Protein AF-A0A7Z9PR05-F1 (afdb_monomer)

Solvent-accessible surface area (backbone atoms only — not comparable to full-atom values): 5126 Å² total; per-residue (Å²): 138,82,63,56,70,57,38,56,67,38,66,83,49,72,49,72,43,71,51,95,94,36,81,75,43,82,42,74,63,71,49,59,52,62,48,65,74,56,41,52,73,76,56,87,84,34,66,59,79,81,46,102,50,80,34,41,35,35,30,55,94,34,38,79,54,38,26,34,68,81,72,60,52,70,46,52,53,90,62,61,39,70,112

Mean predicted aligned error: 4.66 Å

Secondary structure (DSSP, 8-state):
---HHHHHH-TT--EEEEETTEEEEEE-----SEEESSEE-S-TT-GGGTSS---EEEEETTEEEEEETTT--EE-GGG-EE-

Radius of gyration: 14.83 Å; Cα contacts (8 Å, |Δi|>4): 147; chains: 1; bounding box: 36×18×44 Å

Foldseek 3Di:
DCPVVCCLLPVQDWDFDADPNDRPDIDNDFADQKDWQFWDDLPPPFPVVVDPDIFMWGDDRRHDFIATPGPRDTDGSVSTDTD

Sequence (83 aa):
MTELKVVLLAPYATINLIRDFQIEKKIKPQLPDIVEELMLCPNPRCITHSEEVPHKIRTVEGRLPFECYYCEFRYSHDQVKFL

Nearest PDB structures (foldseek):
  2be7-assembly1_D-2  TM=6.401E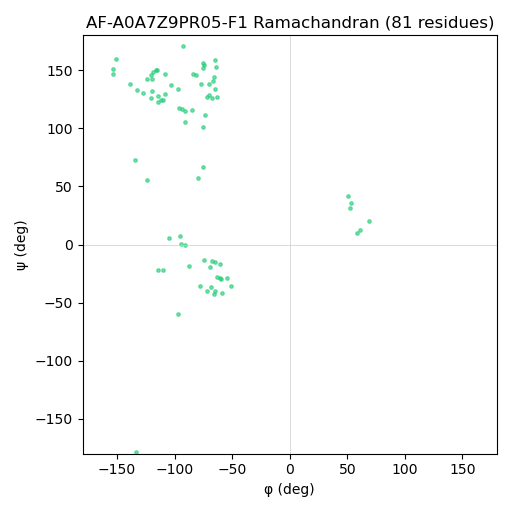-01  e=4.661E-06  Moritella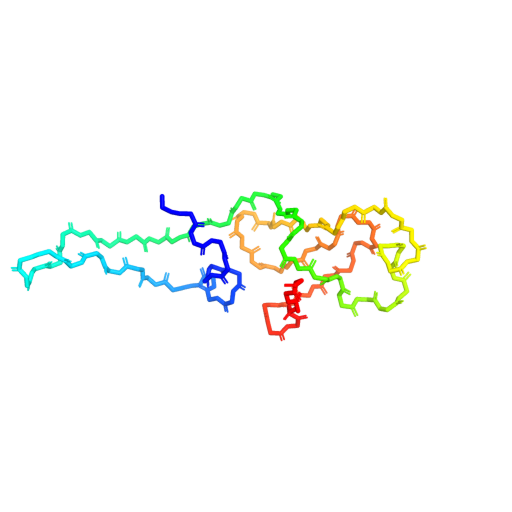 profunda
  6kj8-assembly1_D-2  TM=6.284E-01  e=3.630E-06  Escherichia coli K-12
  6kja-assembly1_D-2  TM=6.207E-01  e=4.661E-06  Escherichia coli K-12
  6kja-assembly1_B  TM=5.783E-01  e=3.410E-06  Escherichia coli K-12
  2qgf-assembly1_D  TM=6.354E-01  e=1.626E-05  Escherichia coli

pLDDT: mean 87.64, std 9.0, range [47.44, 97.0]

Structure (mmCIF, N/CA/C/O backbone):
data_AF-A0A7Z9PR05-F1
#
_entry.id   AF-A0A7Z9PR05-F1
#
loop_
_atom_site.group_PDB
_atom_site.id
_atom_site.type_symbol
_atom_site.label_atom_id
_atom_site.label_alt_id
_atom_site.label_comp_id
_atom_site.label_asym_id
_atom_site.label_entity_id
_atom_site.label_seq_id
_atom_site.pdbx_PDB_ins_code
_atom_site.Cartn_x
_atom_site.Cartn_y
_atom_site.Cartn_z
_atom_site.occupancy
_atom_site.B_iso_or_equiv
_atom_site.auth_seq_id
_atom_site.auth_comp_id
_atom_site.auth_asym_id
_atom_site.auth_atom_id
_atom_site.pdbx_PDB_model_num
ATOM 1 N N . MET A 1 1 ? -15.582 -4.148 5.089 1.00 47.44 1 MET A N 1
ATOM 2 C CA . MET A 1 1 ? -15.367 -2.693 5.216 1.00 47.44 1 MET A CA 1
ATOM 3 C C . MET A 1 1 ? -13.910 -2.455 4.879 1.00 47.44 1 MET A C 1
ATOM 5 O O . MET A 1 1 ? -13.037 -2.868 5.631 1.00 47.44 1 MET A O 1
ATOM 9 N N . THR A 1 2 ? -13.680 -1.982 3.662 1.00 54.81 2 THR A N 1
ATOM 10 C CA . THR A 1 2 ? -12.450 -2.168 2.878 1.00 54.81 2 THR A CA 1
ATOM 11 C C . THR A 1 2 ? -11.915 -0.786 2.506 1.00 54.81 2 THR A C 1
ATOM 13 O O . THR A 1 2 ? -11.778 -0.442 1.339 1.00 54.81 2 THR A O 1
ATOM 16 N N . GLU A 1 3 ? -11.691 0.075 3.498 1.00 71.69 3 GLU A N 1
ATOM 17 C CA . GLU A 1 3 ? -11.249 1.457 3.265 1.00 71.69 3 GLU A CA 1
ATOM 18 C C . GLU A 1 3 ? -9.740 1.514 2.986 1.00 71.69 3 GLU A C 1
ATOM 20 O O . GLU A 1 3 ? -8.994 2.196 3.684 1.00 71.69 3 GLU A O 1
ATOM 25 N N . LEU A 1 4 ? -9.276 0.785 1.960 1.00 76.25 4 LEU A N 1
ATOM 26 C CA . LEU A 1 4 ? -7.854 0.645 1.613 1.00 76.25 4 LEU A CA 1
ATOM 27 C C . LEU A 1 4 ? -7.139 1.997 1.502 1.00 76.25 4 LEU A C 1
ATOM 29 O O . LEU A 1 4 ? -5.991 2.101 1.917 1.00 76.25 4 LEU A O 1
ATOM 33 N N . LYS A 1 5 ? -7.816 3.042 1.008 1.00 80.00 5 LYS A N 1
ATOM 34 C CA . LYS A 1 5 ? -7.249 4.398 0.907 1.00 80.00 5 LYS A CA 1
ATOM 35 C C . LYS A 1 5 ? -6.800 4.956 2.263 1.00 80.00 5 LYS A C 1
ATOM 37 O O . LYS A 1 5 ? -5.720 5.531 2.350 1.00 80.00 5 LYS A O 1
ATOM 42 N N . VAL A 1 6 ? -7.589 4.746 3.321 1.00 81.12 6 VAL A N 1
ATOM 43 C CA . VAL A 1 6 ? -7.237 5.182 4.684 1.00 81.12 6 VAL A CA 1
ATOM 44 C C . VAL A 1 6 ? -6.017 4.412 5.177 1.00 81.12 6 VAL A C 1
ATOM 46 O O . VAL A 1 6 ? -5.103 5.004 5.736 1.00 81.12 6 VAL A O 1
ATOM 49 N N . VAL A 1 7 ? -5.970 3.105 4.920 1.00 81.50 7 VAL A N 1
ATOM 50 C CA . VAL A 1 7 ? -4.863 2.237 5.347 1.00 81.50 7 VAL A CA 1
ATOM 51 C C . VAL A 1 7 ? -3.566 2.555 4.601 1.00 81.50 7 VAL A C 1
ATOM 53 O O . VAL A 1 7 ? -2.495 2.512 5.195 1.00 81.50 7 VAL A O 1
ATOM 56 N N . LEU A 1 8 ? -3.650 2.908 3.316 1.00 83.44 8 LEU A N 1
ATOM 57 C CA . LEU A 1 8 ? -2.495 3.308 2.510 1.00 83.44 8 LEU A CA 1
ATOM 58 C C . LEU A 1 8 ? -1.869 4.613 3.015 1.00 83.44 8 LEU A C 1
ATOM 60 O O . LEU A 1 8 ? -0.647 4.713 3.053 1.00 83.44 8 LEU A O 1
ATOM 64 N N . LEU A 1 9 ? -2.692 5.585 3.428 1.00 81.88 9 LEU A N 1
ATOM 65 C CA . LEU A 1 9 ? -2.227 6.852 4.010 1.00 81.88 9 LEU A CA 1
ATOM 66 C C . LEU A 1 9 ? -1.804 6.721 5.472 1.00 81.88 9 LEU A C 1
ATOM 68 O O . LEU A 1 9 ? -0.887 7.402 5.915 1.00 81.88 9 LEU A O 1
ATOM 72 N N . ALA A 1 10 ? -2.490 5.882 6.239 1.00 82.00 10 ALA A N 1
ATOM 73 C CA . ALA A 1 10 ? -2.300 5.746 7.673 1.00 82.00 10 ALA A CA 1
ATOM 74 C C . ALA A 1 10 ? -2.251 4.256 8.060 1.00 82.00 10 ALA A C 1
ATOM 76 O O . ALA A 1 10 ? -3.177 3.744 8.697 1.00 82.00 10 ALA A O 1
ATOM 77 N N . PRO A 1 11 ? -1.156 3.546 7.730 1.00 80.12 11 PRO A N 1
ATOM 78 C CA . PRO A 1 11 ? -1.042 2.097 7.942 1.00 80.12 11 PRO A CA 1
ATOM 79 C C . PRO A 1 11 ? -1.068 1.685 9.420 1.00 80.12 11 PRO A C 1
ATOM 81 O O . PRO A 1 11 ? -1.273 0.518 9.741 1.00 80.12 11 PRO A O 1
ATOM 84 N N . TYR A 1 12 ? -0.884 2.643 10.331 1.00 80.38 12 TYR A N 1
ATOM 85 C CA . TYR A 1 12 ? -0.918 2.436 11.780 1.00 80.38 12 TYR A CA 1
ATOM 86 C C . TYR A 1 12 ? -2.202 2.963 12.443 1.00 80.38 12 TYR A C 1
ATOM 88 O O . TYR A 1 12 ? -2.301 2.963 13.672 1.00 80.38 12 TYR A O 1
ATOM 96 N N . ALA A 1 13 ? -3.183 3.431 11.664 1.00 85.38 13 ALA A N 1
ATOM 97 C CA . ALA A 1 13 ? -4.439 3.939 12.203 1.00 85.38 13 ALA A CA 1
ATOM 98 C C . ALA A 1 13 ? -5.237 2.840 12.921 1.00 85.38 13 ALA A C 1
ATOM 100 O O . ALA A 1 13 ? -5.152 1.657 12.603 1.00 85.38 13 ALA A O 1
ATOM 101 N N . THR A 1 14 ? -6.059 3.242 13.889 1.00 88.75 14 THR A N 1
ATOM 102 C CA . THR A 1 14 ? -7.078 2.372 14.488 1.00 88.75 14 THR A CA 1
ATOM 103 C C . THR A 1 14 ? -8.448 2.934 14.148 1.00 88.75 14 THR A C 1
ATOM 105 O O . THR A 1 14 ? -8.742 4.079 14.483 1.00 88.75 14 THR A O 1
ATOM 108 N N . ILE A 1 15 ? -9.292 2.128 13.509 1.00 87.88 15 ILE A N 1
ATOM 109 C CA . ILE A 1 15 ? -10.665 2.510 13.174 1.00 87.88 15 ILE A CA 1
ATOM 110 C C . ILE A 1 15 ? -11.563 2.082 14.337 1.00 87.88 15 ILE A C 1
ATOM 112 O O . ILE A 1 15 ? -11.686 0.889 14.627 1.00 87.88 15 ILE A O 1
ATOM 116 N N . ASN A 1 16 ? -12.172 3.048 15.025 1.00 92.06 16 ASN A N 1
ATOM 117 C CA . ASN A 1 16 ? -13.153 2.786 16.079 1.00 92.06 16 ASN A CA 1
ATOM 118 C C . ASN A 1 16 ? -14.561 2.814 15.466 1.00 92.06 16 ASN A C 1
ATOM 120 O O . ASN A 1 16 ? -14.997 3.854 14.979 1.00 92.06 16 ASN A O 1
ATOM 124 N N . LEU A 1 17 ? -15.271 1.688 15.503 1.00 91.50 17 LEU A N 1
ATOM 125 C CA . LEU A 1 17 ? -16.680 1.605 15.129 1.00 91.50 17 LEU A CA 1
ATOM 126 C C . LEU A 1 17 ? -17.525 1.982 16.348 1.00 91.50 17 LEU A C 1
ATOM 128 O O . LEU A 1 17 ? -17.464 1.293 17.368 1.00 91.50 17 LEU A O 1
ATOM 132 N N . ILE A 1 18 ? -18.270 3.082 16.247 1.00 94.69 18 ILE A N 1
ATOM 133 C CA . ILE A 1 18 ? -19.128 3.596 17.319 1.00 94.69 18 ILE A CA 1
ATOM 134 C C . ILE A 1 18 ? -20.590 3.358 16.941 1.00 94.69 18 ILE A C 1
ATOM 136 O O . ILE A 1 18 ? -21.013 3.734 15.848 1.00 94.69 18 ILE A O 1
ATOM 140 N N . ARG A 1 19 ? -21.357 2.764 17.856 1.00 96.56 19 ARG A N 1
ATOM 141 C CA . ARG A 1 19 ? -22.804 2.550 17.743 1.00 96.56 19 ARG A CA 1
ATOM 142 C C . ARG A 1 19 ? -23.440 2.843 19.095 1.00 96.56 19 ARG A C 1
ATOM 144 O O . ARG A 1 19 ? -22.858 2.504 20.119 1.00 96.56 19 ARG A O 1
ATOM 151 N N . ASP A 1 20 ? -24.580 3.527 19.100 1.00 97.00 20 ASP A N 1
ATOM 152 C CA . ASP A 1 20 ? -25.295 3.897 20.331 1.00 97.00 20 ASP A CA 1
ATOM 153 C C . ASP A 1 20 ? -24.389 4.584 21.374 1.00 97.00 20 ASP A C 1
ATOM 155 O O . ASP A 1 20 ? -24.438 4.301 22.568 1.00 97.00 20 ASP A O 1
ATOM 159 N N . PHE A 1 21 ? -23.519 5.487 20.898 1.00 96.12 21 PHE A N 1
ATOM 160 C CA . PHE A 1 21 ? -22.517 6.214 21.695 1.00 96.12 21 PHE A CA 1
ATOM 161 C C . PHE A 1 21 ? -21.466 5.337 22.404 1.00 96.12 21 PHE A C 1
ATOM 163 O O . PHE A 1 21 ? -20.704 5.839 23.230 1.00 96.12 21 PHE A O 1
ATOM 170 N N . GLN A 1 22 ? -21.364 4.052 22.059 1.00 96.06 22 GLN A N 1
ATOM 171 C CA . GLN A 1 22 ? -20.372 3.123 22.598 1.00 96.06 22 GLN A CA 1
ATOM 172 C C . GLN A 1 22 ? -19.425 2.614 21.507 1.00 96.06 22 GLN A C 1
ATOM 174 O O . GLN A 1 22 ? -19.788 2.508 20.336 1.00 96.06 22 GLN A O 1
ATOM 179 N N . ILE A 1 23 ? -18.184 2.292 21.891 1.00 95.81 23 ILE A N 1
ATOM 180 C CA . ILE A 1 23 ? -17.217 1.665 20.979 1.00 95.81 23 ILE A CA 1
ATOM 181 C C . ILE A 1 23 ? -17.605 0.193 20.820 1.00 95.81 23 ILE A C 1
ATOM 183 O O . ILE A 1 23 ? -17.291 -0.632 21.672 1.00 95.81 23 ILE A O 1
ATOM 187 N N . GLU A 1 24 ? -18.254 -0.128 19.706 1.00 96.69 24 GLU A N 1
ATOM 188 C CA . GLU A 1 24 ? -18.659 -1.486 19.339 1.00 96.69 24 GLU A CA 1
ATOM 189 C C . GLU A 1 24 ? -17.439 -2.336 18.947 1.00 96.69 24 GLU A C 1
ATOM 191 O O . GLU A 1 24 ? -17.337 -3.508 19.308 1.00 96.69 24 GLU A O 1
ATOM 196 N N . LYS A 1 25 ? -16.480 -1.752 18.212 1.00 94.00 25 LYS A N 1
ATOM 197 C CA . LYS A 1 25 ? -15.290 -2.471 17.729 1.00 94.00 25 LYS A CA 1
ATOM 198 C C . LYS A 1 25 ? -14.099 -1.544 17.511 1.00 94.00 25 LYS A C 1
ATOM 200 O O . LYS A 1 25 ? -14.254 -0.417 17.052 1.00 94.00 25 LYS A O 1
ATOM 205 N N . LYS A 1 26 ? -12.889 -2.055 17.748 1.00 92.12 26 LYS A N 1
ATOM 206 C CA . LYS A 1 26 ? -11.635 -1.447 17.276 1.00 92.12 26 LYS A CA 1
ATOM 207 C C . LYS A 1 26 ? -11.029 -2.322 16.189 1.00 92.12 26 LYS A C 1
ATOM 209 O O . LYS A 1 26 ? -10.803 -3.510 16.406 1.00 92.12 26 LYS A O 1
ATOM 214 N N . ILE A 1 27 ? -10.784 -1.747 15.021 1.00 88.75 27 ILE A N 1
ATOM 215 C CA . ILE A 1 27 ? -10.242 -2.446 13.859 1.00 88.75 27 ILE A CA 1
ATOM 216 C C . ILE A 1 27 ? -8.836 -1.910 13.609 1.00 88.75 27 ILE A C 1
ATOM 218 O O . ILE A 1 27 ? -8.646 -0.705 13.445 1.00 88.75 27 ILE A O 1
ATOM 222 N N . LYS A 1 28 ? -7.858 -2.818 13.571 1.00 85.19 28 LYS A N 1
ATOM 223 C CA . LYS A 1 28 ? -6.539 -2.540 13.004 1.00 85.19 28 LYS A CA 1
ATOM 224 C C . LYS A 1 28 ? -6.591 -2.932 11.532 1.00 85.19 28 LYS A C 1
ATOM 226 O O . LYS A 1 28 ? -6.671 -4.130 11.253 1.00 85.19 28 LYS A O 1
ATOM 231 N N . PRO A 1 29 ? -6.643 -1.967 10.608 1.00 78.56 29 PRO A N 1
ATOM 232 C CA . PRO A 1 29 ? -6.652 -2.294 9.202 1.00 78.56 29 PRO A CA 1
ATOM 233 C C . PRO A 1 29 ? -5.323 -2.945 8.807 1.00 78.56 29 PRO A C 1
ATOM 235 O O . PRO A 1 29 ? -4.265 -2.588 9.320 1.00 78.56 29 PRO A O 1
ATOM 238 N N . GLN A 1 30 ? -5.396 -3.910 7.899 1.00 77.25 30 GLN A N 1
ATOM 239 C CA . GLN A 1 30 ? -4.237 -4.529 7.267 1.00 77.25 30 GLN A CA 1
ATOM 240 C C . GLN A 1 30 ? -4.342 -4.295 5.768 1.00 77.25 30 GLN A C 1
ATOM 242 O O . GLN A 1 30 ? -5.448 -4.309 5.216 1.00 77.25 30 GLN A O 1
ATOM 247 N N . LEU A 1 31 ? -3.204 -4.058 5.122 1.00 80.44 31 LEU A N 1
ATOM 248 C CA . LEU A 1 31 ? -3.156 -4.038 3.669 1.00 80.44 31 LEU A CA 1
ATOM 249 C C . LEU A 1 31 ? -3.072 -5.471 3.146 1.00 80.44 31 LEU A C 1
ATOM 251 O O . LEU A 1 31 ? -2.434 -6.308 3.785 1.00 80.44 31 LEU A O 1
ATOM 255 N N . PRO A 1 32 ? -3.689 -5.759 1.992 1.00 86.00 32 PRO A N 1
ATOM 256 C CA . PRO A 1 32 ? -3.369 -6.978 1.271 1.00 86.00 32 PRO A CA 1
ATOM 257 C C . PRO A 1 32 ? -1.911 -6.937 0.790 1.00 86.00 32 PRO A C 1
ATOM 259 O O . PRO A 1 32 ? -1.323 -5.863 0.612 1.00 86.00 32 PRO A O 1
ATOM 262 N N . ASP A 1 33 ? -1.346 -8.113 0.519 1.00 87.06 33 ASP A N 1
ATOM 263 C CA . ASP A 1 33 ? 0.020 -8.244 -0.007 1.00 87.06 33 ASP A CA 1
ATOM 264 C C . ASP A 1 33 ? 0.184 -7.539 -1.355 1.00 87.06 33 ASP A C 1
ATOM 266 O O . ASP A 1 33 ? 1.267 -7.068 -1.691 1.00 87.06 33 ASP A O 1
ATOM 270 N N . ILE A 1 34 ? -0.905 -7.444 -2.121 1.00 89.19 34 ILE A N 1
ATOM 271 C CA . ILE A 1 34 ? -0.959 -6.777 -3.415 1.00 89.19 34 ILE A CA 1
ATOM 272 C C . ILE A 1 34 ? -2.105 -5.770 -3.422 1.00 89.19 34 ILE A C 1
ATOM 274 O O . ILE A 1 34 ? -3.245 -6.114 -3.106 1.00 89.19 34 ILE A O 1
ATOM 278 N N . VAL A 1 35 ? -1.806 -4.543 -3.846 1.00 89.06 35 VAL A N 1
ATOM 279 C CA . VAL A 1 35 ? -2.809 -3.518 -4.153 1.00 89.06 35 VAL A CA 1
ATOM 280 C C . VAL A 1 35 ? -2.664 -3.112 -5.616 1.00 89.06 35 VAL A C 1
ATOM 282 O O . VAL A 1 35 ? -1.558 -2.830 -6.077 1.00 89.06 35 VAL A O 1
ATOM 285 N N . GLU A 1 36 ? -3.784 -3.071 -6.330 1.00 91.06 36 GLU A N 1
ATOM 286 C CA . GLU A 1 36 ? -3.873 -2.719 -7.749 1.00 91.06 36 GLU A CA 1
ATOM 287 C C . GLU A 1 36 ? -4.790 -1.502 -7.929 1.00 91.06 36 GLU A C 1
ATOM 289 O O . GLU A 1 36 ? -5.736 -1.322 -7.164 1.00 91.06 36 GLU A O 1
ATOM 294 N N . GLU A 1 37 ? -4.468 -0.648 -8.904 1.00 87.00 37 GLU A N 1
ATOM 295 C CA . GLU A 1 37 ? -5.314 0.460 -9.387 1.00 87.00 37 GLU A CA 1
ATOM 296 C C . GLU A 1 37 ? -5.842 1.429 -8.313 1.00 87.00 37 GLU A C 1
ATOM 298 O O . GLU A 1 37 ? -6.900 2.039 -8.450 1.00 87.00 37 GLU A O 1
ATOM 303 N N . LEU A 1 38 ? -5.079 1.638 -7.239 1.00 87.69 38 LEU A N 1
ATOM 304 C CA . LEU A 1 38 ? -5.392 2.661 -6.234 1.00 87.69 38 LEU A CA 1
ATOM 305 C C . LEU A 1 38 ? -4.417 3.835 -6.242 1.00 87.69 38 LEU A C 1
ATOM 307 O O . LEU A 1 38 ? -4.752 4.908 -5.748 1.00 87.69 38 LEU A O 1
ATOM 311 N N . MET A 1 39 ? -3.212 3.649 -6.769 1.00 88.12 39 MET A N 1
ATOM 312 C CA . MET A 1 39 ? -2.125 4.606 -6.610 1.00 88.12 39 MET A CA 1
ATOM 313 C C . MET A 1 39 ? -1.118 4.532 -7.745 1.00 88.12 39 MET A C 1
ATOM 315 O O . MET A 1 39 ? -0.882 3.470 -8.309 1.00 88.12 39 MET A O 1
ATOM 319 N N . LEU A 1 40 ? -0.482 5.663 -8.018 1.00 92.38 40 LEU A N 1
ATOM 320 C CA . LEU A 1 40 ? 0.564 5.828 -9.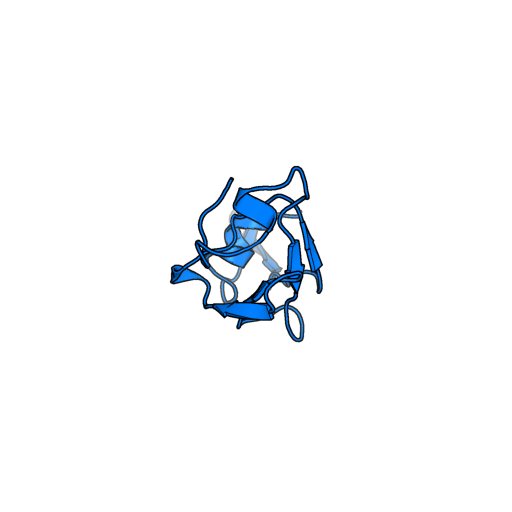012 1.00 92.38 40 LEU A CA 1
ATOM 321 C C . LEU A 1 40 ? 1.933 5.430 -8.444 1.00 92.38 40 LEU A C 1
ATOM 323 O O . LEU A 1 40 ? 2.240 5.667 -7.272 1.00 92.38 40 LEU A O 1
ATOM 327 N N . CYS A 1 41 ? 2.795 4.873 -9.297 1.00 93.50 41 CYS A N 1
ATOM 328 C CA . CYS A 1 41 ? 4.196 4.645 -8.947 1.00 93.50 41 CYS A CA 1
ATOM 329 C C . CYS A 1 41 ? 4.939 5.995 -8.905 1.00 93.50 41 CYS A C 1
A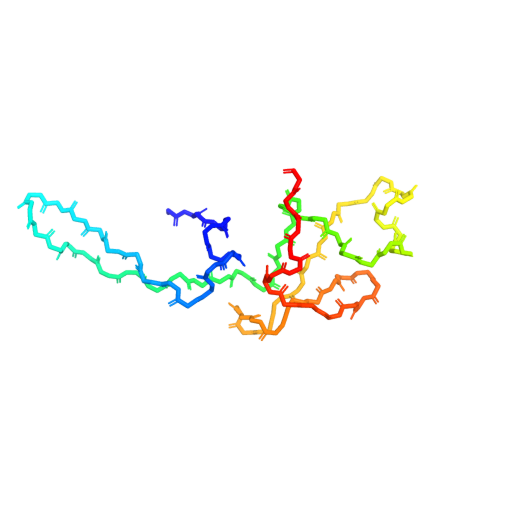TOM 331 O O . CYS A 1 41 ? 4.912 6.721 -9.902 1.00 93.50 41 CYS A O 1
ATOM 333 N N . PRO A 1 42 ? 5.645 6.345 -7.812 1.00 93.75 42 PRO A N 1
ATOM 334 C CA . PRO A 1 42 ? 6.353 7.621 -7.716 1.00 93.75 42 PRO A CA 1
ATOM 335 C C . PRO A 1 42 ? 7.632 7.666 -8.561 1.00 93.75 42 PRO A C 1
ATOM 337 O O . PRO A 1 42 ? 8.174 8.748 -8.769 1.00 93.75 42 PRO A O 1
ATOM 340 N N . ASN A 1 43 ? 8.121 6.521 -9.053 1.00 94.94 43 ASN A N 1
ATOM 341 C CA . ASN A 1 43 ? 9.255 6.481 -9.968 1.00 94.94 43 ASN A CA 1
ATOM 342 C C . ASN A 1 43 ? 8.813 6.975 -11.362 1.00 94.94 43 ASN A C 1
ATOM 344 O O . ASN A 1 43 ? 8.072 6.255 -12.038 1.00 94.94 43 ASN A O 1
ATOM 348 N N . PRO A 1 44 ? 9.283 8.146 -11.835 1.00 93.31 44 PRO A N 1
ATOM 349 C CA . PRO A 1 44 ? 8.864 8.712 -13.120 1.00 93.31 44 PRO A CA 1
ATOM 350 C C . PRO A 1 44 ? 9.332 7.888 -14.327 1.00 93.31 44 PRO A C 1
ATOM 352 O O . PRO A 1 44 ? 8.848 8.097 -15.432 1.00 93.31 44 PRO A O 1
ATOM 355 N N . ARG A 1 45 ? 10.281 6.961 -14.135 1.00 95.81 45 ARG A N 1
ATOM 356 C CA . ARG A 1 45 ? 10.778 6.052 -15.179 1.00 95.81 45 ARG A CA 1
ATOM 357 C C . ARG A 1 45 ? 10.084 4.686 -15.165 1.00 95.81 45 ARG A C 1
ATOM 359 O O . ARG A 1 45 ? 10.540 3.772 -15.843 1.00 95.81 45 ARG A O 1
ATOM 366 N N . CYS A 1 46 ? 9.045 4.501 -14.349 1.00 96.75 46 CYS A N 1
ATOM 367 C CA . CYS A 1 46 ? 8.322 3.233 -14.296 1.00 96.75 46 CYS A CA 1
ATOM 368 C C . CYS A 1 46 ? 7.516 3.005 -15.583 1.00 96.75 46 CYS A C 1
ATOM 370 O O . CYS A 1 46 ? 6.837 3.918 -16.048 1.00 96.75 46 CYS A O 1
ATOM 372 N N . ILE A 1 47 ? 7.530 1.767 -16.090 1.00 96.44 47 ILE A N 1
ATOM 373 C CA . ILE A 1 47 ? 6.796 1.346 -17.296 1.00 96.44 47 ILE A CA 1
ATOM 374 C C . ILE A 1 47 ? 5.292 1.654 -17.224 1.00 96.44 47 ILE A C 1
ATOM 376 O O . ILE A 1 47 ? 4.666 1.953 -18.232 1.00 96.44 47 ILE A O 1
ATOM 380 N N . THR A 1 48 ? 4.729 1.680 -16.014 1.00 95.88 48 THR A N 1
ATOM 381 C CA . THR A 1 48 ? 3.321 2.019 -15.757 1.00 95.88 48 THR A CA 1
ATOM 382 C C . THR A 1 48 ? 2.925 3.433 -16.196 1.00 95.88 48 THR A C 1
ATOM 384 O O . THR A 1 48 ? 1.743 3.727 -16.248 1.00 95.88 48 THR A O 1
ATOM 387 N N . HIS A 1 49 ? 3.883 4.339 -16.433 1.00 94.31 49 HIS A N 1
ATOM 388 C CA . HIS A 1 49 ? 3.586 5.696 -16.921 1.00 94.31 49 HIS A CA 1
ATOM 389 C C . HIS A 1 49 ? 3.509 5.780 -18.448 1.00 94.31 49 HIS A C 1
ATOM 391 O O . HIS A 1 49 ? 2.984 6.762 -18.965 1.00 94.31 49 HIS A O 1
ATOM 397 N N . SER A 1 50 ? 4.066 4.802 -19.167 1.00 96.19 50 SER A N 1
ATOM 398 C CA . SER A 1 50 ? 4.159 4.816 -20.632 1.00 96.19 50 SER A CA 1
ATOM 399 C C . SER A 1 50 ? 3.329 3.728 -21.309 1.00 96.19 50 SER A C 1
ATOM 401 O O . SER A 1 50 ? 3.006 3.875 -22.481 1.00 96.19 50 SER A O 1
ATOM 403 N N . GLU A 1 51 ? 2.989 2.657 -20.591 1.00 95.88 51 GLU A N 1
ATOM 404 C CA . GLU A 1 51 ? 2.213 1.524 -21.101 1.00 95.88 51 GLU A CA 1
ATOM 405 C C . GLU A 1 51 ? 0.859 1.419 -20.390 1.00 95.88 51 GLU A C 1
ATOM 407 O O . GLU A 1 5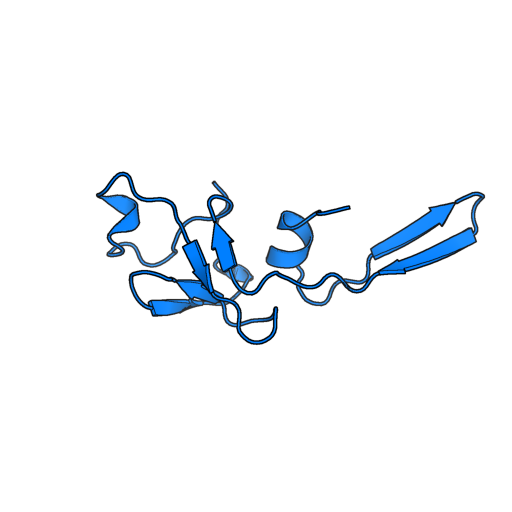1 ? 0.746 1.741 -19.205 1.00 95.88 51 GLU A O 1
ATOM 412 N N . GLU A 1 52 ? -0.152 0.893 -21.086 1.00 93.62 52 GLU A N 1
ATOM 413 C CA . GLU A 1 52 ? -1.480 0.594 -20.528 1.00 93.62 52 GLU A CA 1
ATOM 414 C C . GLU A 1 52 ? -1.445 -0.669 -19.647 1.00 93.62 52 GLU A C 1
ATOM 416 O O . GLU A 1 52 ? -2.013 -1.713 -19.964 1.00 93.62 52 GLU A O 1
ATOM 421 N N . VAL A 1 53 ? -0.734 -0.581 -18.523 1.00 94.56 53 VAL A N 1
ATOM 422 C CA . VAL A 1 53 ? -0.649 -1.631 -17.502 1.00 94.56 53 VAL A CA 1
ATOM 423 C C . VAL A 1 53 ? -1.069 -1.075 -16.139 1.00 94.56 53 VAL A C 1
ATOM 425 O O . VAL A 1 53 ? -0.732 0.064 -15.807 1.00 94.56 53 VAL A O 1
ATOM 428 N N . PRO A 1 54 ? -1.779 -1.853 -15.304 1.00 93.75 54 PRO A N 1
ATOM 429 C CA . PRO A 1 54 ? -2.279 -1.353 -14.031 1.00 93.75 54 PRO A CA 1
ATOM 430 C C . PRO A 1 54 ? -1.123 -1.054 -13.080 1.00 93.75 54 PRO A C 1
ATOM 432 O O . PRO A 1 54 ? -0.168 -1.832 -12.977 1.00 93.75 54 PRO A O 1
ATOM 435 N N . HIS A 1 55 ? -1.224 0.032 -12.314 1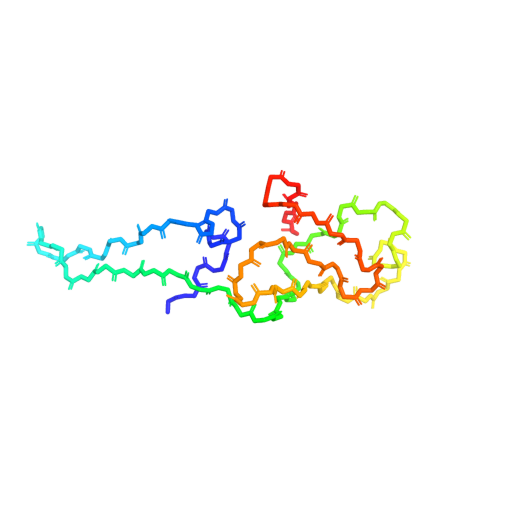.00 94.12 55 HIS A N 1
ATOM 436 C CA . HIS A 1 55 ? -0.300 0.265 -11.212 1.00 94.12 55 HIS A CA 1
ATOM 437 C C . HIS A 1 55 ? -0.527 -0.767 -10.107 1.00 94.12 55 HIS A C 1
ATOM 439 O O . HIS A 1 55 ? -1.636 -0.916 -9.593 1.00 94.12 55 HIS A O 1
ATOM 445 N N . LYS A 1 56 ? 0.550 -1.454 -9.723 1.00 94.12 56 LYS A N 1
ATOM 446 C CA . LYS A 1 56 ? 0.528 -2.533 -8.739 1.00 94.12 56 LYS A CA 1
ATOM 447 C C . LYS A 1 56 ? 1.639 -2.349 -7.718 1.00 94.12 56 LYS A C 1
ATOM 449 O O . LYS A 1 56 ? 2.793 -2.104 -8.089 1.00 94.12 56 LYS A O 1
ATOM 454 N N . ILE A 1 57 ? 1.293 -2.492 -6.445 1.00 91.62 57 ILE A N 1
ATOM 455 C CA . ILE A 1 57 ? 2.245 -2.480 -5.335 1.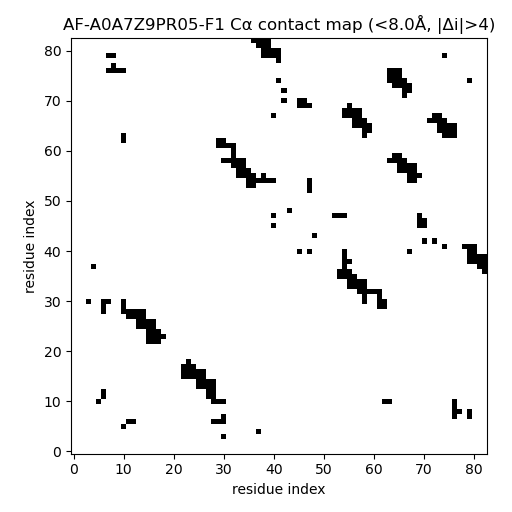00 91.62 57 ILE A CA 1
ATOM 456 C C . ILE A 1 57 ? 2.219 -3.799 -4.577 1.00 91.62 57 ILE A C 1
ATOM 458 O O . ILE A 1 57 ? 1.179 -4.448 -4.469 1.00 91.62 57 ILE A O 1
ATOM 462 N N . ARG A 1 58 ? 3.379 -4.158 -4.040 1.00 91.75 58 ARG A N 1
ATOM 463 C CA . ARG A 1 58 ? 3.572 -5.212 -3.056 1.00 91.75 58 ARG A CA 1
ATOM 464 C C . ARG A 1 58 ? 3.772 -4.572 -1.686 1.00 91.75 58 ARG A C 1
ATOM 466 O O . ARG A 1 58 ? 4.481 -3.569 -1.563 1.00 91.75 58 ARG A O 1
ATOM 473 N N . THR A 1 59 ? 3.141 -5.142 -0.670 1.00 85.12 59 THR A N 1
ATOM 474 C CA . THR A 1 59 ? 3.389 -4.812 0.736 1.00 85.12 59 THR A CA 1
ATOM 475 C C . THR A 1 59 ? 4.133 -5.974 1.389 1.00 85.12 59 THR A C 1
ATOM 477 O O . THR A 1 59 ? 3.951 -7.128 1.005 1.00 85.12 59 THR A O 1
ATOM 480 N N . VAL A 1 60 ? 5.008 -5.686 2.352 1.00 76.38 60 VAL A N 1
ATOM 481 C CA . VAL A 1 60 ? 5.672 -6.731 3.145 1.00 76.38 60 VAL A CA 1
ATOM 482 C C . VAL A 1 60 ? 4.879 -6.886 4.435 1.00 76.38 60 VAL A C 1
ATOM 484 O O . VAL A 1 60 ? 4.750 -5.925 5.192 1.00 76.38 60 VAL A O 1
ATOM 487 N N . GLU A 1 61 ? 4.306 -8.070 4.662 1.00 74.06 61 GLU A N 1
ATOM 488 C CA . GLU A 1 61 ? 3.448 -8.366 5.824 1.00 74.06 61 GLU A CA 1
ATOM 489 C C . GLU A 1 61 ? 2.278 -7.371 6.002 1.00 74.06 61 GLU A C 1
ATOM 491 O O . GLU A 1 61 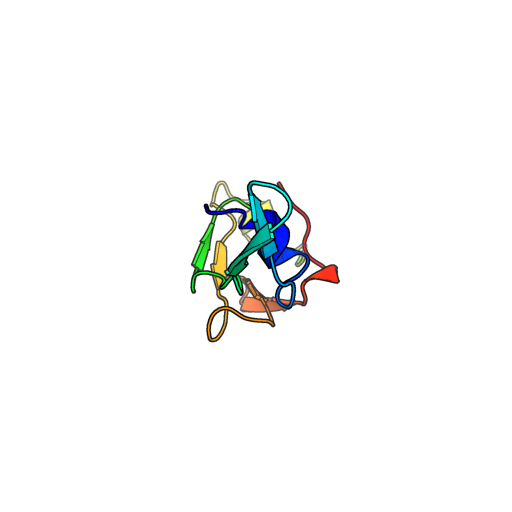? 1.918 -6.999 7.123 1.00 74.06 61 GLU A O 1
ATOM 496 N N . GLY A 1 62 ? 1.700 -6.878 4.900 1.00 69.19 62 GLY A N 1
ATOM 497 C CA . GLY A 1 62 ? 0.611 -5.898 4.951 1.00 69.19 62 GLY A CA 1
ATOM 498 C C . GLY A 1 62 ? 1.032 -4.509 5.451 1.00 69.19 62 GLY A C 1
ATOM 499 O O . GLY A 1 62 ? 0.184 -3.747 5.928 1.00 69.19 62 GLY A O 1
ATOM 500 N N . ARG A 1 63 ? 2.332 -4.181 5.397 1.00 71.88 63 ARG A N 1
ATOM 501 C CA . ARG A 1 63 ? 2.926 -2.936 5.912 1.00 71.88 63 ARG A CA 1
ATOM 502 C C . ARG A 1 63 ? 3.895 -2.282 4.922 1.00 71.88 63 ARG A C 1
ATOM 504 O O . ARG A 1 63 ? 4.093 -2.735 3.797 1.00 71.88 63 ARG A O 1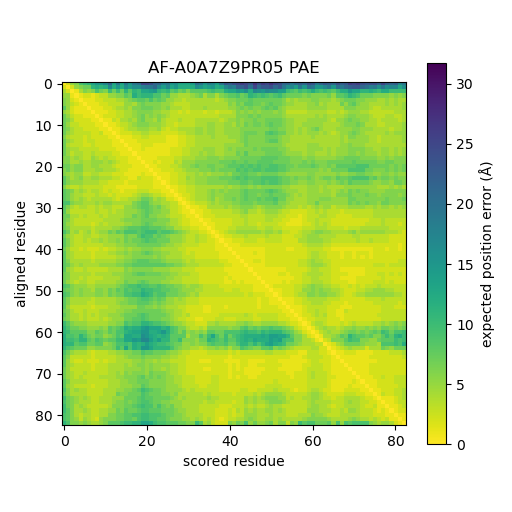
ATOM 511 N N . LEU A 1 64 ? 4.471 -1.169 5.378 1.00 76.88 64 LEU A N 1
ATOM 512 C CA . LEU A 1 64 ? 5.532 -0.418 4.715 1.00 76.88 64 LEU A CA 1
ATOM 513 C C . LEU A 1 64 ? 6.900 -1.120 4.812 1.00 76.88 64 LEU A C 1
ATOM 515 O O . LEU A 1 64 ? 7.152 -1.804 5.805 1.00 76.88 64 LEU A O 1
ATOM 519 N N . PRO A 1 65 ? 7.821 -0.857 3.864 1.00 83.81 65 PRO A N 1
ATOM 520 C CA . PRO A 1 65 ? 7.670 0.031 2.701 1.00 83.81 65 PRO A CA 1
ATOM 521 C C . PRO A 1 65 ? 6.807 -0.577 1.584 1.00 83.81 65 PRO A C 1
ATOM 523 O O . PRO A 1 65 ? 6.691 -1.795 1.474 1.00 83.81 65 PRO A O 1
ATOM 526 N N . PHE A 1 66 ? 6.217 0.279 0.748 1.00 89.12 66 PHE A N 1
ATOM 527 C CA . PHE A 1 66 ? 5.571 -0.142 -0.495 1.00 89.12 66 PHE A CA 1
ATOM 528 C C . PHE A 1 66 ? 6.628 -0.423 -1.549 1.00 89.12 66 PHE A C 1
ATOM 530 O O . PHE A 1 66 ? 7.577 0.343 -1.683 1.00 89.12 66 PHE A O 1
ATOM 537 N N . GLU A 1 67 ? 6.452 -1.493 -2.314 1.00 92.81 67 GLU A N 1
ATOM 538 C CA . GLU A 1 67 ? 7.335 -1.846 -3.421 1.00 92.81 67 GLU A CA 1
ATOM 539 C C . GLU A 1 67 ? 6.531 -1.901 -4.719 1.00 92.81 67 GLU A C 1
ATOM 541 O O . GLU A 1 67 ? 5.516 -2.590 -4.804 1.00 92.81 67 GLU A O 1
ATOM 546 N N . CYS A 1 68 ? 6.958 -1.176 -5.751 1.00 94.44 68 CYS A N 1
ATOM 547 C CA . CYS A 1 68 ? 6.314 -1.280 -7.057 1.00 94.44 68 CYS A CA 1
ATOM 548 C C . CYS A 1 68 ? 6.511 -2.686 -7.638 1.00 94.44 68 CYS A C 1
ATOM 550 O O . CYS A 1 68 ? 7.630 -3.186 -7.685 1.00 94.44 68 CYS A O 1
ATOM 552 N N . TYR A 1 69 ? 5.448 -3.294 -8.163 1.00 95.56 69 TYR A N 1
ATOM 553 C CA . TYR A 1 69 ? 5.531 -4.626 -8.763 1.00 95.56 69 TYR A CA 1
ATOM 554 C C . TYR A 1 69 ? 6.446 -4.689 -9.998 1.00 95.56 69 TYR A C 1
ATOM 556 O O . TYR A 1 69 ? 7.015 -5.743 -10.267 1.00 95.56 69 TYR A O 1
ATOM 564 N N . TYR A 1 70 ? 6.590 -3.573 -10.725 1.00 95.81 70 TYR A N 1
ATOM 565 C CA . TYR A 1 70 ? 7.317 -3.507 -11.998 1.00 95.81 70 TYR A CA 1
ATOM 566 C C . TYR A 1 70 ? 8.757 -3.021 -11.849 1.00 95.81 70 TYR A C 1
ATOM 568 O O . TYR A 1 70 ? 9.686 -3.723 -12.219 1.00 95.81 70 TYR A O 1
ATOM 576 N N . CYS A 1 71 ? 8.954 -1.802 -11.335 1.00 96.06 71 CYS A N 1
ATOM 577 C CA . CYS A 1 71 ? 10.293 -1.215 -11.218 1.00 96.06 71 CYS A CA 1
ATOM 578 C C . CYS A 1 71 ? 10.977 -1.511 -9.880 1.00 96.06 71 CYS A C 1
ATOM 580 O O . CYS A 1 71 ? 12.073 -1.007 -9.652 1.00 96.06 71 CYS A O 1
ATOM 582 N N . GLU A 1 72 ? 10.302 -2.238 -8.980 1.00 95.44 72 GLU A N 1
ATOM 583 C CA . GLU A 1 72 ? 10.799 -2.630 -7.649 1.00 95.44 72 GLU A CA 1
ATOM 584 C C . GLU A 1 72 ? 11.194 -1.451 -6.748 1.00 95.44 72 GLU A C 1
ATOM 586 O O . GLU A 1 72 ? 11.760 -1.622 -5.669 1.00 95.44 72 GLU A O 1
ATOM 591 N N . PHE A 1 73 ? 10.857 -0.227 -7.162 1.00 94.06 73 PHE A N 1
ATOM 592 C CA . PHE A 1 73 ? 11.130 0.970 -6.391 1.00 94.06 73 PHE A CA 1
ATOM 593 C C . PHE A 1 73 ? 10.369 0.908 -5.067 1.00 94.06 73 PHE A C 1
ATOM 595 O O . PHE A 1 73 ? 9.149 0.708 -5.059 1.00 94.06 73 PHE A O 1
ATOM 602 N N . ARG A 1 74 ? 11.100 1.091 -3.963 1.00 93.19 74 ARG A N 1
ATOM 603 C CA . ARG A 1 74 ? 10.558 1.098 -2.602 1.00 93.19 74 ARG A CA 1
ATOM 604 C C . ARG A 1 74 ? 10.314 2.517 -2.119 1.00 93.19 74 ARG A C 1
ATOM 606 O O . ARG A 1 74 ? 11.184 3.371 -2.264 1.00 93.19 74 ARG A O 1
ATOM 613 N N . TYR A 1 75 ? 9.151 2.754 -1.531 1.00 90.25 75 TYR A N 1
ATOM 614 C CA . TYR A 1 75 ? 8.726 4.073 -1.074 1.00 90.25 75 TYR A CA 1
ATOM 615 C C . TYR A 1 75 ? 7.771 3.982 0.115 1.00 90.25 75 TYR A C 1
ATOM 617 O O . TYR A 1 75 ? 7.168 2.944 0.395 1.00 90.25 75 TYR A O 1
ATOM 625 N N . SER A 1 76 ? 7.667 5.075 0.858 1.00 88.56 76 SER A N 1
ATOM 626 C CA . SER A 1 76 ? 6.815 5.192 2.037 1.00 88.56 76 SER A CA 1
ATOM 627 C C . SER A 1 76 ? 5.434 5.764 1.698 1.00 88.56 76 SER A C 1
ATOM 629 O O . SER A 1 76 ? 5.170 6.214 0.581 1.00 88.56 76 SER A O 1
ATOM 631 N N . HIS A 1 77 ? 4.525 5.720 2.676 1.00 84.69 77 HIS A N 1
ATOM 632 C CA . HIS A 1 77 ? 3.146 6.193 2.524 1.00 84.69 77 HIS A CA 1
ATOM 633 C C . HIS A 1 77 ? 3.022 7.681 2.160 1.00 84.69 77 HIS A C 1
ATOM 635 O O . HIS A 1 77 ? 2.090 8.056 1.459 1.00 84.69 77 HIS A O 1
ATOM 641 N N . ASP A 1 78 ? 3.968 8.523 2.570 1.00 87.00 78 ASP A N 1
ATOM 642 C CA . ASP A 1 78 ? 4.011 9.954 2.246 1.00 87.00 78 ASP A CA 1
ATOM 643 C C . ASP A 1 78 ? 4.306 10.241 0.765 1.00 87.00 78 ASP A C 1
ATOM 645 O O . ASP A 1 78 ? 3.986 11.317 0.265 1.00 87.00 78 ASP A O 1
ATOM 649 N N . GLN A 1 79 ? 4.865 9.270 0.039 1.00 88.38 79 GLN A N 1
ATOM 650 C CA . GLN A 1 79 ? 5.150 9.387 -1.393 1.00 88.38 79 GLN A CA 1
ATOM 651 C C . GLN A 1 79 ? 4.020 8.820 -2.268 1.00 88.38 79 GLN A C 1
ATOM 653 O O . GLN A 1 79 ? 4.123 8.831 -3.498 1.00 88.38 79 GLN A O 1
ATOM 658 N N . VAL A 1 80 ? 2.946 8.309 -1.655 1.00 85.69 80 VAL A N 1
ATOM 659 C CA . VAL A 1 80 ? 1.785 7.764 -2.363 1.00 85.69 80 VAL A CA 1
ATOM 660 C C . VAL A 1 80 ? 1.008 8.889 -3.033 1.00 85.69 80 VAL A C 1
ATOM 662 O O . VAL A 1 80 ? 0.595 9.854 -2.395 1.00 85.69 80 VAL A O 1
ATOM 665 N N . LYS A 1 81 ? 0.745 8.722 -4.328 1.00 86.56 81 LYS A N 1
ATOM 666 C CA . LYS A 1 81 ? -0.224 9.528 -5.072 1.00 86.56 81 LYS A CA 1
ATOM 667 C C . LYS A 1 81 ? -1.357 8.616 -5.505 1.00 86.56 81 LYS A C 1
ATOM 669 O O . LYS A 1 81 ? -1.091 7.568 -6.085 1.00 86.56 81 LYS A O 1
ATOM 674 N N . PHE A 1 82 ? -2.593 8.988 -5.201 1.00 86.44 82 PHE A N 1
ATOM 675 C CA . PHE A 1 82 ? -3.764 8.240 -5.652 1.00 86.44 82 PHE A CA 1
ATOM 676 C C . PHE A 1 82 ? -4.031 8.504 -7.136 1.00 86.44 82 PHE A C 1
ATOM 678 O O . PHE A 1 82 ? -3.664 9.568 -7.641 1.00 86.44 82 PHE A O 1
ATOM 685 N N . LEU A 1 83 ? -4.635 7.516 -7.800 1.00 79.31 83 LEU A N 1
ATOM 686 C CA . LEU A 1 83 ? -5.311 7.710 -9.085 1.00 79.31 83 LEU A CA 1
ATOM 687 C C . LEU A 1 83 ? -6.521 8.640 -8.922 1.00 79.31 83 LEU A C 1
ATOM 689 O O . LEU A 1 83 ? -7.175 8.574 -7.848 1.00 79.31 83 LEU A O 1
#